Protein AF-A0AAW5KH56-F1 (afdb_monomer_lite)

Structure (mmCIF, N/CA/C/O backbone):
data_AF-A0AAW5KH56-F1
#
_entry.id   AF-A0AAW5KH56-F1
#
loop_
_atom_site.group_PDB
_atom_site.id
_atom_site.type_symbol
_atom_site.label_atom_id
_atom_site.label_alt_id
_atom_site.label_comp_id
_atom_site.label_asym_id
_atom_site.label_entity_id
_atom_site.label_seq_id
_atom_site.pdbx_PDB_ins_code
_atom_site.Cartn_x
_atom_site.Cartn_y
_atom_site.Cartn_z
_atom_site.occupancy
_atom_site.B_iso_or_equiv
_atom_site.auth_seq_id
_atom_site.auth_comp_id
_atom_site.auth_asym_id
_atom_site.auth_atom_id
_atom_site.pdbx_PDB_model_num
ATOM 1 N N . MET A 1 1 ? -16.369 11.500 5.725 1.00 45.00 1 MET A N 1
ATOM 2 C CA . MET A 1 1 ? -16.912 10.858 6.947 1.00 45.00 1 MET A CA 1
ATOM 3 C C . MET A 1 1 ? -18.359 11.310 7.209 1.00 45.00 1 MET A C 1
ATOM 5 O O . MET A 1 1 ? -18.657 11.791 8.290 1.00 45.00 1 MET A O 1
ATOM 9 N N . ALA A 1 2 ? -19.272 11.203 6.231 1.00 42.22 2 ALA A N 1
ATOM 10 C CA . ALA A 1 2 ? -20.460 12.077 6.190 1.00 42.22 2 ALA A CA 1
ATOM 11 C C . ALA A 1 2 ? -21.808 11.357 5.991 1.00 42.22 2 ALA A C 1
ATOM 13 O O . ALA A 1 2 ? -22.689 11.858 5.302 1.00 42.22 2 ALA A O 1
ATOM 14 N N . SER A 1 3 ? -21.991 10.165 6.564 1.00 55.72 3 SER A N 1
ATOM 15 C CA . SER A 1 3 ? -23.320 9.520 6.542 1.00 55.72 3 SER A CA 1
ATOM 16 C C . SER A 1 3 ? -23.683 8.792 7.824 1.00 55.72 3 SER A C 1
ATOM 18 O O . SER A 1 3 ? -24.764 8.222 7.884 1.00 55.72 3 SER A O 1
ATOM 20 N N . GLY A 1 4 ? -22.795 8.770 8.829 1.00 59.38 4 GLY A N 1
ATOM 21 C CA . GLY A 1 4 ? -23.071 8.144 10.120 1.00 59.38 4 GLY A CA 1
ATOM 22 C C . GLY A 1 4 ? -23.664 6.743 9.985 1.00 59.38 4 GLY A C 1
ATOM 23 O O . GLY A 1 4 ? -24.567 6.417 10.728 1.00 59.38 4 GLY A O 1
ATOM 24 N N . ARG A 1 5 ? -23.229 5.918 9.019 1.00 60.28 5 ARG A N 1
ATOM 25 C CA . ARG A 1 5 ? -23.734 4.547 8.740 1.00 60.28 5 ARG A CA 1
ATOM 26 C C . ARG A 1 5 ? -22.625 3.490 8.656 1.00 60.28 5 ARG A C 1
ATOM 28 O O . ARG A 1 5 ? -22.917 2.327 8.454 1.00 60.28 5 ARG A O 1
ATOM 35 N N . ALA A 1 6 ? -21.368 3.899 8.818 1.00 63.38 6 ALA A N 1
ATOM 36 C CA . ALA A 1 6 ? -20.228 2.996 8.786 1.00 63.38 6 ALA A CA 1
ATOM 37 C C . ALA A 1 6 ? -20.205 2.095 10.031 1.00 63.38 6 ALA A C 1
ATOM 39 O O . ALA A 1 6 ? -20.385 2.589 11.151 1.00 63.38 6 ALA A O 1
ATOM 40 N N . GLU A 1 7 ? -19.994 0.801 9.808 1.00 67.06 7 GLU A N 1
ATOM 41 C CA . GLU A 1 7 ? -19.708 -0.196 10.839 1.00 67.06 7 GLU A CA 1
ATOM 42 C C . GLU A 1 7 ? -18.259 -0.047 11.330 1.00 67.06 7 GLU A C 1
ATOM 44 O O . GLU A 1 7 ? -17.365 0.351 10.576 1.00 67.06 7 GLU A O 1
ATOM 49 N N . GLY A 1 8 ? -18.015 -0.351 12.608 1.00 65.81 8 GLY A N 1
ATOM 50 C CA . GLY A 1 8 ? -16.711 -0.136 13.253 1.00 65.81 8 GLY A CA 1
ATOM 51 C C . GLY A 1 8 ? -15.589 -1.070 12.779 1.00 65.81 8 GLY A C 1
ATOM 52 O O . GLY A 1 8 ? -14.436 -0.872 13.142 1.00 65.81 8 GLY A O 1
ATOM 53 N N . ASN A 1 9 ? -15.900 -2.075 11.959 1.00 67.25 9 ASN A N 1
ATOM 54 C CA . ASN A 1 9 ? -14.979 -3.115 11.483 1.00 67.25 9 ASN A CA 1
ATOM 55 C C . ASN A 1 9 ? -14.409 -2.863 10.071 1.00 67.25 9 ASN A C 1
ATOM 57 O O . ASN A 1 9 ? -13.690 -3.708 9.543 1.00 67.25 9 ASN A O 1
ATOM 61 N N . LEU A 1 10 ? -14.698 -1.720 9.440 1.00 71.69 10 LEU A N 1
ATOM 62 C CA . LEU A 1 10 ? -14.280 -1.452 8.054 1.00 71.69 10 LEU A CA 1
ATOM 63 C C . LEU A 1 10 ? -12.768 -1.197 7.895 1.00 71.69 10 LEU A C 1
ATOM 65 O O . LEU A 1 10 ? -12.224 -1.330 6.797 1.00 71.69 10 LEU A O 1
ATOM 69 N N . CYS A 1 11 ? -12.063 -0.856 8.977 1.00 72.56 11 CYS A N 1
ATOM 70 C CA . CYS A 1 11 ? -10.614 -0.662 8.963 1.00 72.56 11 CYS A CA 1
ATOM 71 C C . CYS A 1 11 ? -9.869 -1.998 9.132 1.00 72.56 11 CYS A C 1
ATOM 73 O O . CYS A 1 11 ? -9.274 -2.278 10.171 1.00 72.56 11 CYS A O 1
ATOM 75 N N . VAL A 1 12 ? -9.861 -2.817 8.077 1.00 69.00 12 VAL A N 1
ATOM 76 C CA . VAL A 1 12 ? -9.094 -4.075 8.031 1.00 69.00 12 VAL A CA 1
ATOM 77 C C . VAL A 1 12 ? -7.593 -3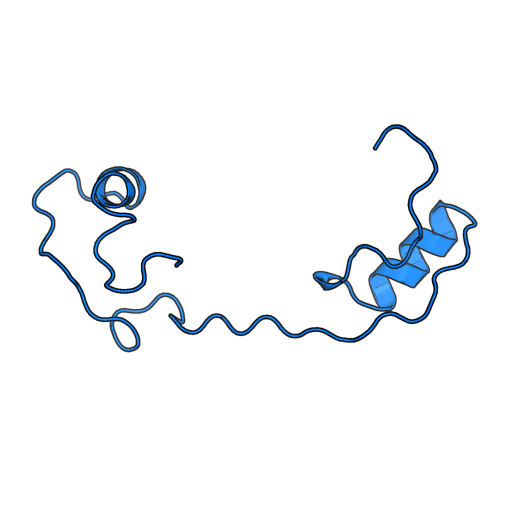.905 8.351 1.00 69.00 12 VAL A C 1
ATOM 79 O O . VAL A 1 12 ? -7.078 -4.745 9.090 1.00 69.00 12 VAL A O 1
ATOM 82 N N . PRO A 1 13 ? -6.866 -2.858 7.886 1.00 74.56 13 PRO A N 1
ATOM 83 C CA . PRO A 1 13 ? -5.444 -2.717 8.223 1.00 74.56 13 PRO A CA 1
ATOM 84 C C . PRO A 1 13 ? -5.189 -2.418 9.709 1.00 74.56 13 PRO A C 1
ATOM 86 O O . PRO A 1 13 ? -4.133 -2.781 10.219 1.00 74.56 13 PRO A O 1
ATOM 89 N N . GLY A 1 14 ? -6.137 -1.782 10.407 1.00 70.75 14 GLY A N 1
ATOM 90 C CA . GLY A 1 14 ? -6.049 -1.506 11.847 1.00 70.75 14 GLY A CA 1
ATOM 91 C C . GLY A 1 14 ? -6.447 -2.694 12.734 1.00 70.75 14 GLY A C 1
ATOM 92 O O . GLY A 1 14 ? -6.064 -2.774 13.903 1.00 70.75 14 GLY A O 1
ATOM 93 N N . GLY A 1 15 ? -7.176 -3.659 12.171 1.00 74.69 15 GLY A N 1
ATOM 94 C CA . GLY A 1 15 ? -7.577 -4.874 12.871 1.00 74.69 15 GLY A CA 1
ATOM 95 C C . GLY A 1 15 ? -8.522 -4.615 14.052 1.00 74.69 15 GLY A C 1
ATOM 96 O O . GLY A 1 15 ? -9.182 -3.580 14.143 1.00 74.69 15 GLY A O 1
ATOM 97 N N . ALA A 1 16 ? -8.578 -5.580 14.975 1.00 75.69 16 ALA A N 1
ATOM 98 C CA . ALA A 1 16 ? -9.486 -5.546 16.123 1.00 75.69 16 ALA A CA 1
ATOM 99 C C . ALA A 1 16 ? -9.254 -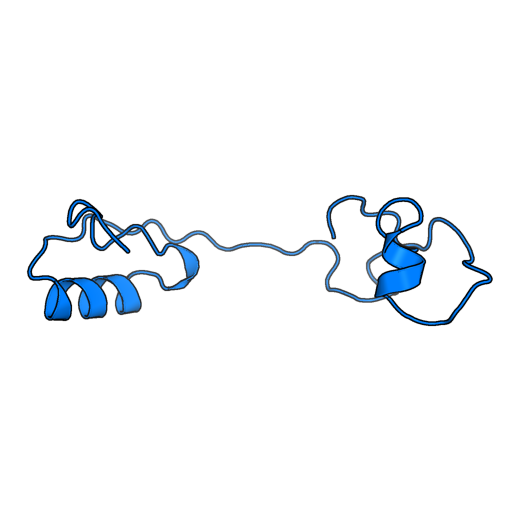4.336 17.043 1.00 75.69 16 ALA A C 1
ATOM 101 O O . ALA A 1 16 ? -10.219 -3.706 17.459 1.00 75.69 16 ALA A O 1
ATOM 102 N N . LYS A 1 17 ? -7.991 -3.950 17.279 1.00 77.69 17 LYS A N 1
ATOM 103 C CA . LYS A 1 17 ? -7.643 -2.819 18.153 1.00 77.69 17 LYS A CA 1
ATOM 104 C C . LYS A 1 17 ? -8.293 -1.517 17.678 1.00 77.69 17 LYS A C 1
ATOM 106 O O . LYS A 1 17 ? -8.951 -0.832 18.451 1.00 77.69 17 LYS A O 1
ATOM 111 N N . THR A 1 18 ? -8.156 -1.207 16.389 1.00 73.94 18 THR A N 1
ATOM 112 C CA . THR A 1 18 ? -8.756 0.005 15.820 1.00 73.94 18 THR A CA 1
ATOM 113 C C . THR A 1 18 ? -10.279 -0.098 15.765 1.00 73.94 18 THR A C 1
ATOM 115 O O . THR A 1 18 ? -10.957 0.910 15.928 1.00 73.94 18 THR A O 1
ATOM 118 N N . ALA A 1 19 ? -10.839 -1.299 15.587 1.00 73.94 19 ALA A N 1
ATOM 119 C CA . ALA A 1 19 ? -12.284 -1.495 15.646 1.00 73.94 19 ALA A CA 1
ATOM 120 C C . ALA A 1 19 ? -12.851 -1.210 17.049 1.00 73.94 19 ALA A C 1
ATOM 122 O O . ALA A 1 19 ? -13.872 -0.535 17.145 1.00 73.94 19 ALA A O 1
ATOM 123 N N . GLU A 1 20 ? -12.185 -1.648 18.123 1.00 75.44 20 GLU A N 1
ATOM 124 C CA . GLU A 1 20 ? -12.582 -1.353 19.512 1.00 75.44 20 GLU A CA 1
ATOM 125 C C . GLU A 1 20 ? -12.512 0.148 19.831 1.00 75.44 20 GLU A C 1
ATOM 127 O O . GLU A 1 20 ? -13.449 0.704 20.407 1.00 75.44 20 GLU A O 1
ATOM 132 N N . GLU A 1 21 ? -11.452 0.832 19.394 1.00 79.50 21 GLU A N 1
ATOM 133 C CA . GLU A 1 21 ? -11.328 2.290 19.540 1.00 79.50 21 GLU A CA 1
ATOM 134 C C . GLU A 1 21 ? -12.445 3.02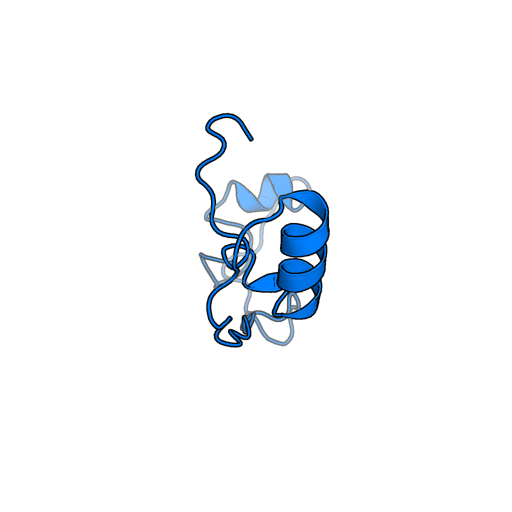7 18.780 1.00 79.50 21 GLU A C 1
ATOM 136 O O . GLU A 1 21 ? -13.056 3.961 19.305 1.00 79.50 21 GLU A O 1
ATOM 141 N N . ILE A 1 22 ? -12.779 2.570 17.566 1.00 74.25 22 ILE A N 1
ATOM 142 C CA . ILE A 1 22 ? -13.884 3.129 16.779 1.00 74.25 22 ILE A CA 1
ATOM 143 C C . ILE A 1 22 ? -15.229 2.869 17.471 1.00 74.25 22 ILE A C 1
ATOM 145 O O . ILE A 1 22 ? -16.053 3.783 17.510 1.00 74.25 22 ILE A O 1
ATOM 149 N N . VAL A 1 23 ? -15.465 1.685 18.047 1.00 75.25 23 VAL A N 1
ATOM 150 C CA . VAL A 1 23 ? -16.680 1.384 18.834 1.00 75.25 23 VAL A CA 1
ATOM 151 C C . VAL A 1 23 ? -16.793 2.306 20.045 1.00 75.25 23 VAL A C 1
ATOM 153 O O . VAL A 1 23 ? -17.869 2.855 20.277 1.00 75.25 23 VAL A O 1
ATOM 156 N N . GLY A 1 24 ? -15.698 2.539 20.772 1.00 75.62 24 GLY A N 1
ATOM 157 C CA . GLY A 1 24 ? -15.680 3.447 21.923 1.00 75.62 24 GLY A CA 1
ATOM 158 C C . GLY A 1 24 ? -16.040 4.890 21.558 1.00 75.62 24 GLY A C 1
ATOM 159 O O . GLY A 1 24 ? -16.725 5.568 22.320 1.00 75.62 24 GLY A O 1
ATOM 160 N N . ILE A 1 25 ? -15.636 5.347 20.369 1.00 76.25 25 ILE A N 1
ATOM 161 C CA . ILE A 1 25 ? -15.921 6.706 19.882 1.00 76.25 25 ILE A CA 1
ATOM 162 C C . ILE A 1 25 ? -17.318 6.807 19.250 1.00 76.25 25 ILE A C 1
ATOM 164 O O . ILE A 1 25 ? -17.989 7.828 19.387 1.00 76.25 25 ILE A O 1
ATOM 168 N N . THR A 1 26 ? -17.758 5.776 18.524 1.00 68.69 26 THR A N 1
ATOM 169 C CA . THR A 1 26 ? -18.986 5.828 17.705 1.00 68.69 26 THR A CA 1
ATOM 170 C C . THR A 1 26 ? -20.194 5.133 18.333 1.00 68.69 26 THR A C 1
ATOM 172 O O . THR A 1 26 ? -21.298 5.276 17.810 1.00 68.69 26 THR A O 1
ATOM 175 N N . GLY A 1 27 ? -20.019 4.406 19.442 1.00 64.19 27 GLY A N 1
ATOM 176 C CA . GLY A 1 27 ? -21.087 3.700 20.161 1.00 64.19 27 GLY A CA 1
ATOM 177 C C . GLY A 1 27 ? -21.733 2.559 19.366 1.00 64.19 27 GLY A C 1
ATOM 178 O O . GLY A 1 27 ? -22.863 2.169 19.649 1.00 64.19 27 GLY A O 1
ATOM 179 N N . ARG A 1 28 ? -21.056 2.055 18.329 1.00 66.00 28 ARG A N 1
ATOM 180 C CA . ARG A 1 28 ? -21.590 1.067 17.381 1.00 66.00 28 ARG A CA 1
ATOM 181 C C . ARG A 1 28 ? -20.923 -0.280 17.526 1.00 66.00 28 ARG A C 1
ATOM 183 O O . ARG A 1 28 ? -19.712 -0.340 17.657 1.00 66.00 28 ARG A O 1
ATOM 190 N N . SER A 1 29 ? -21.695 -1.354 17.399 1.00 58.97 29 SER A N 1
ATOM 191 C CA . SER A 1 29 ? -21.165 -2.716 17.380 1.00 58.97 29 SER A CA 1
ATOM 192 C C . SER A 1 29 ? -20.235 -2.931 16.181 1.00 58.97 29 SER A C 1
ATOM 194 O O . SER A 1 29 ? -20.635 -2.710 15.035 1.00 58.97 29 SER A O 1
ATOM 196 N N . SER A 1 30 ? -19.011 -3.387 16.435 1.00 61.72 30 SER A N 1
ATOM 197 C CA . SER A 1 30 ? -18.141 -3.969 15.416 1.00 61.72 30 SER A CA 1
ATOM 198 C C . SER A 1 30 ? -18.409 -5.474 15.344 1.00 61.72 30 SER A C 1
ATOM 200 O O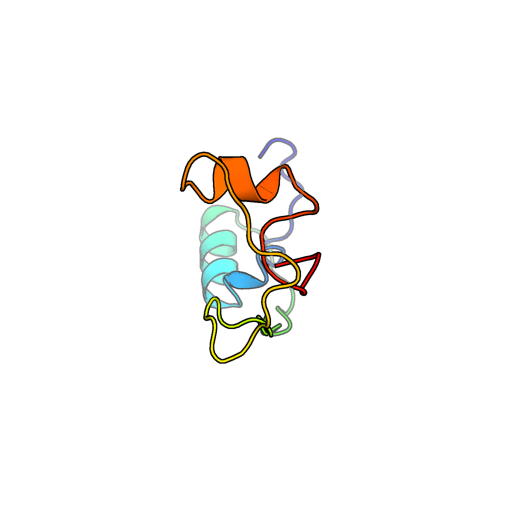 . SER A 1 30 ? -18.438 -6.167 16.360 1.00 61.72 30 SER A O 1
ATOM 202 N N . GLY A 1 31 ? -18.650 -5.990 14.138 1.00 65.81 31 GLY A N 1
ATOM 203 C CA . GLY A 1 31 ? -18.601 -7.431 13.889 1.00 65.81 31 GLY A CA 1
ATOM 204 C C . GLY A 1 31 ? -17.163 -7.958 13.956 1.00 65.81 31 GLY A C 1
ATOM 205 O O . GLY A 1 31 ? -16.211 -7.188 14.106 1.00 65.81 31 GLY A O 1
ATOM 206 N N . ALA A 1 32 ? -16.994 -9.273 13.801 1.00 64.25 32 ALA A N 1
ATOM 207 C CA . ALA A 1 32 ? -15.670 -9.890 13.739 1.00 64.25 32 ALA A CA 1
ATOM 208 C C . ALA A 1 32 ? -14.811 -9.254 12.626 1.00 64.25 32 ALA A C 1
ATOM 210 O O . ALA A 1 32 ? -15.287 -9.026 11.512 1.00 64.25 32 ALA A O 1
ATOM 211 N N . VAL A 1 33 ? -13.546 -8.954 12.939 1.00 66.12 33 VAL A N 1
ATOM 212 C CA . VAL A 1 33 ? -12.561 -8.458 11.970 1.00 66.12 33 VAL A CA 1
ATOM 213 C C . VAL A 1 33 ? -11.695 -9.631 11.529 1.00 66.12 33 VAL A C 1
ATOM 215 O O . VAL A 1 33 ? -10.831 -10.084 12.281 1.00 66.12 33 VAL A O 1
ATOM 218 N N . ASP A 1 34 ? -11.900 -10.111 10.304 1.00 70.38 34 ASP A N 1
ATOM 219 C CA . ASP A 1 34 ? -11.003 -11.097 9.708 1.00 70.38 34 ASP A CA 1
ATOM 220 C C . ASP A 1 34 ? -9.622 -10.479 9.487 1.00 70.38 34 ASP A C 1
ATOM 222 O O . ASP A 1 34 ? -9.461 -9.487 8.767 1.00 70.38 34 ASP A O 1
ATOM 226 N N . LYS A 1 35 ? -8.600 -11.085 10.096 1.00 70.00 35 LYS A N 1
ATOM 227 C CA . LYS A 1 35 ? -7.216 -10.648 9.931 1.00 70.00 35 LYS A CA 1
ATOM 228 C C . LYS A 1 35 ? -6.781 -10.888 8.487 1.00 70.00 35 LYS A C 1
ATOM 230 O O . LYS A 1 35 ? -6.506 -12.019 8.093 1.00 70.00 35 LYS A O 1
ATOM 235 N N . ARG A 1 36 ? -6.654 -9.811 7.713 1.00 73.44 36 ARG A N 1
ATOM 236 C CA . ARG A 1 36 ? -6.040 -9.845 6.380 1.00 73.44 36 ARG A CA 1
ATOM 237 C C . ARG A 1 36 ? -4.624 -9.299 6.466 1.00 73.44 36 ARG A C 1
ATOM 239 O O . ARG A 1 36 ? -4.398 -8.237 7.037 1.00 73.44 36 ARG A O 1
ATOM 246 N N . VAL A 1 37 ? -3.673 -10.034 5.900 1.00 72.88 37 VAL A N 1
ATOM 247 C CA . VAL A 1 37 ? -2.277 -9.602 5.795 1.00 72.88 37 VAL A CA 1
ATOM 248 C C . VAL A 1 37 ? -2.010 -9.255 4.340 1.00 72.88 37 VAL A C 1
ATOM 250 O O . VAL A 1 37 ? -2.105 -10.117 3.469 1.00 72.88 37 VAL A O 1
ATOM 253 N N . ALA A 1 38 ? -1.690 -7.990 4.077 1.00 70.19 38 ALA A N 1
ATOM 254 C CA . ALA A 1 38 ? -1.222 -7.574 2.765 1.00 70.19 38 ALA A CA 1
ATOM 255 C C . ALA A 1 38 ? 0.218 -8.066 2.573 1.00 70.19 38 ALA A C 1
ATOM 257 O O . ALA A 1 38 ? 1.101 -7.744 3.369 1.00 70.19 38 ALA A O 1
ATOM 258 N N . VAL A 1 39 ? 0.455 -8.851 1.524 1.00 71.69 39 VAL A N 1
ATOM 259 C CA . VAL A 1 39 ? 1.801 -9.271 1.126 1.00 71.69 39 VAL A CA 1
ATOM 260 C C . VAL A 1 39 ? 2.223 -8.414 -0.058 1.00 71.69 39 VAL A C 1
ATOM 262 O O . VAL A 1 39 ? 1.679 -8.550 -1.150 1.00 71.69 39 VAL A O 1
ATOM 265 N N . VAL A 1 40 ? 3.199 -7.533 0.159 1.00 70.44 40 VAL A N 1
ATOM 266 C CA . VAL A 1 40 ? 3.798 -6.727 -0.912 1.00 70.44 40 VAL A CA 1
ATOM 267 C C . VAL A 1 40 ? 4.918 -7.544 -1.552 1.00 70.44 40 VAL A C 1
ATOM 269 O O . VAL A 1 40 ? 6.020 -7.647 -1.006 1.00 70.44 40 VAL A O 1
ATOM 272 N N . ALA A 1 41 ? 4.623 -8.172 -2.690 1.00 67.75 41 ALA A N 1
ATOM 273 C CA . ALA A 1 41 ? 5.536 -9.104 -3.353 1.00 67.75 41 ALA A CA 1
ATOM 274 C C . ALA A 1 41 ? 6.843 -8.438 -3.825 1.00 67.75 41 ALA A C 1
ATOM 276 O O . ALA A 1 41 ? 7.900 -9.066 -3.775 1.00 67.75 41 ALA A O 1
ATOM 277 N N . CYS A 1 42 ? 6.798 -7.163 -4.224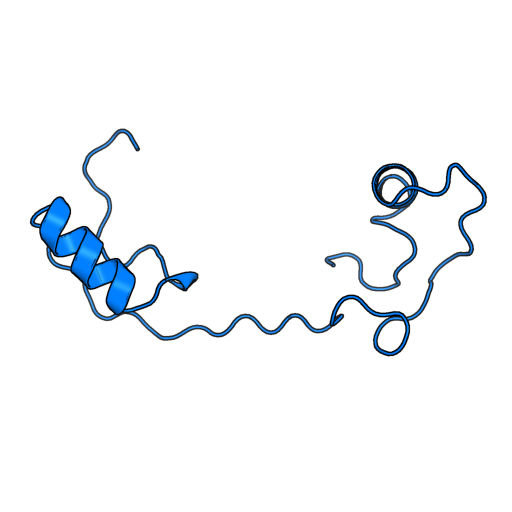 1.00 70.62 42 CYS A N 1
ATOM 278 C CA . CYS A 1 42 ? 7.962 -6.462 -4.769 1.00 70.62 42 CYS A CA 1
ATOM 279 C C . CYS A 1 42 ? 9.027 -6.108 -3.723 1.00 70.62 42 CYS A C 1
ATOM 281 O O . CYS A 1 42 ? 10.184 -5.891 -4.081 1.00 70.62 42 CYS A O 1
ATOM 283 N N . ARG A 1 43 ? 8.646 -6.017 -2.437 1.00 67.31 43 ARG A N 1
ATOM 284 C CA . ARG A 1 43 ? 9.510 -5.605 -1.311 1.00 67.31 43 ARG A CA 1
ATOM 285 C C . ARG A 1 43 ? 10.290 -4.289 -1.532 1.00 67.31 43 ARG A C 1
ATOM 287 O O . ARG A 1 43 ? 11.223 -4.008 -0.785 1.00 67.31 43 ARG A O 1
ATOM 294 N N . GLY A 1 44 ? 9.924 -3.492 -2.540 1.00 69.94 44 GLY A N 1
ATOM 295 C CA . GLY A 1 44 ? 10.505 -2.184 -2.852 1.00 69.94 44 GLY A CA 1
ATOM 296 C C . GLY A 1 44 ? 11.999 -2.171 -3.201 1.00 69.94 44 GLY A C 1
ATOM 297 O O . GLY A 1 44 ? 12.619 -1.118 -3.077 1.00 69.94 44 GLY A O 1
ATOM 298 N N . ASN A 1 45 ? 12.608 -3.299 -3.592 1.00 68.38 45 ASN A N 1
ATOM 299 C CA . ASN A 1 45 ? 14.054 -3.363 -3.840 1.00 68.38 45 ASN A CA 1
ATOM 300 C C . ASN A 1 45 ? 14.430 -4.059 -5.161 1.00 68.38 45 ASN A C 1
ATOM 302 O O . ASN A 1 45 ? 13.728 -4.945 -5.641 1.00 68.38 45 ASN A O 1
ATOM 306 N N . SER A 1 46 ? 15.595 -3.703 -5.716 1.00 69.62 46 SER A N 1
ATOM 307 C CA . SER A 1 46 ? 16.137 -4.283 -6.962 1.00 69.62 46 SER A CA 1
ATOM 308 C C . SER A 1 46 ? 16.537 -5.753 -6.868 1.00 69.62 46 SER A C 1
ATOM 310 O O . SER A 1 46 ? 16.847 -6.367 -7.884 1.00 69.62 46 SER A O 1
ATOM 312 N N . GLN A 1 47 ? 16.550 -6.326 -5.663 1.00 68.56 47 GLN A N 1
ATOM 313 C CA . GLN A 1 47 ? 16.865 -7.738 -5.447 1.00 68.56 47 GLN A CA 1
ATOM 314 C C . GLN A 1 47 ? 15.646 -8.632 -5.716 1.00 68.56 47 GLN A C 1
ATOM 316 O O . GLN A 1 47 ? 15.802 -9.785 -6.111 1.00 68.56 47 GLN A O 1
ATOM 321 N N . HIS A 1 48 ? 14.433 -8.110 -5.510 1.00 68.38 48 HIS A N 1
ATOM 322 C CA . HIS A 1 48 ? 13.182 -8.863 -5.641 1.00 68.38 48 HIS A CA 1
ATOM 323 C C . HIS A 1 48 ? 12.347 -8.471 -6.862 1.00 68.38 48 HIS A C 1
ATOM 325 O O . HIS A 1 48 ? 11.453 -9.221 -7.249 1.00 68.38 48 HIS A O 1
ATOM 331 N N . THR A 1 49 ? 12.656 -7.348 -7.508 1.00 69.81 49 THR A N 1
ATOM 332 C CA . THR A 1 49 ? 12.023 -6.929 -8.762 1.00 69.81 49 THR A CA 1
ATOM 333 C C . THR A 1 49 ? 13.080 -6.583 -9.808 1.00 69.81 49 THR A C 1
ATOM 335 O O . THR A 1 49 ? 14.138 -6.040 -9.497 1.00 69.81 49 THR A O 1
ATOM 338 N N . ARG A 1 50 ? 12.816 -6.965 -11.062 1.00 73.00 50 ARG A N 1
ATOM 339 C CA . ARG A 1 50 ? 13.696 -6.693 -12.205 1.00 73.00 50 ARG A CA 1
ATOM 340 C C . ARG A 1 50 ? 13.301 -5.376 -12.859 1.00 73.00 50 ARG A C 1
ATOM 342 O O . ARG A 1 50 ? 12.130 -4.996 -12.853 1.00 73.00 50 ARG A O 1
ATOM 349 N N . THR A 1 51 ? 14.276 -4.714 -13.462 1.00 75.62 51 THR A N 1
ATOM 350 C CA . THR A 1 51 ? 14.065 -3.502 -14.251 1.00 75.62 51 THR A CA 1
ATOM 351 C C . THR A 1 51 ? 13.575 -3.878 -15.648 1.00 75.62 51 THR A C 1
ATOM 353 O O . THR A 1 51 ? 14.201 -4.703 -16.314 1.00 75.62 51 THR A O 1
ATOM 356 N N . LYS A 1 52 ? 12.458 -3.305 -16.105 1.00 77.31 52 LYS A N 1
ATOM 357 C CA . LYS A 1 52 ? 11.924 -3.547 -17.459 1.00 77.31 52 LYS A CA 1
ATOM 358 C C . LYS A 1 52 ? 12.598 -2.682 -18.521 1.00 77.31 52 LYS A C 1
ATOM 360 O O . LYS A 1 52 ? 12.641 -3.058 -19.686 1.00 77.31 52 LYS A O 1
ATOM 365 N N . MET A 1 53 ? 13.109 -1.522 -18.116 1.00 74.69 53 MET A N 1
ATOM 366 C CA . MET A 1 53 ? 13.779 -0.564 -18.987 1.00 74.69 53 MET A CA 1
ATOM 367 C C . MET A 1 53 ? 14.785 0.264 -18.190 1.00 74.69 53 MET A C 1
ATOM 369 O O . MET A 1 53 ? 14.613 0.472 -16.993 1.00 74.69 53 MET A O 1
ATOM 373 N N . ALA A 1 54 ? 15.837 0.735 -18.857 1.00 76.50 54 ALA A N 1
ATOM 374 C CA . ALA A 1 54 ? 16.736 1.734 -18.296 1.00 76.50 54 ALA A CA 1
ATOM 375 C C . ALA A 1 54 ? 16.169 3.122 -18.614 1.00 76.50 54 ALA A C 1
ATOM 377 O O . ALA A 1 54 ? 16.280 3.593 -19.748 1.00 76.50 54 ALA A O 1
ATOM 378 N N . TYR A 1 55 ? 15.522 3.761 -17.641 1.00 77.62 55 TYR A N 1
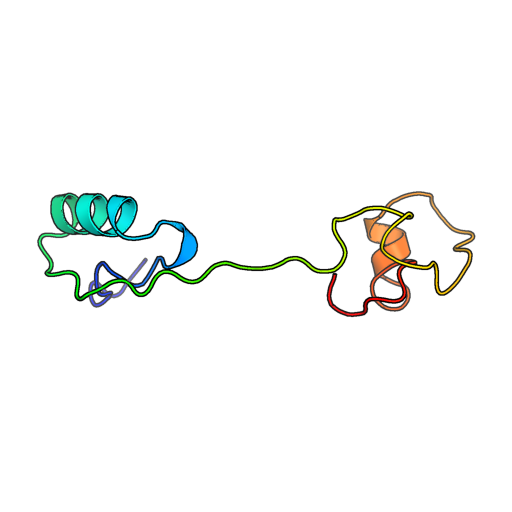ATOM 379 C CA . TYR A 1 55 ? 14.998 5.109 -17.819 1.00 77.62 55 TYR A CA 1
ATOM 380 C C . TYR A 1 55 ? 16.129 6.138 -17.899 1.00 77.62 55 TYR A C 1
ATOM 382 O O . TYR A 1 55 ? 16.991 6.223 -17.026 1.00 77.62 55 TYR A O 1
ATOM 390 N N . GLN A 1 56 ? 16.114 6.929 -18.972 1.00 77.94 56 GLN A N 1
ATOM 391 C CA . GLN A 1 56 ? 17.102 7.969 -19.274 1.00 77.94 56 GLN A CA 1
ATOM 392 C C . GLN A 1 56 ? 16.454 9.362 -19.237 1.00 77.94 56 GLN A C 1
ATOM 394 O O . GLN A 1 56 ? 16.524 10.124 -20.197 1.00 77.94 56 GLN A O 1
ATOM 399 N N . GLY A 1 57 ? 15.768 9.684 -18.140 1.00 77.88 57 GLY A N 1
ATOM 400 C CA . GLY A 1 57 ? 15.188 11.008 -17.907 1.00 77.88 57 GLY A CA 1
ATOM 401 C C . GLY A 1 57 ? 15.539 11.552 -16.524 1.00 77.88 57 GLY A C 1
ATOM 402 O O . GLY A 1 57 ? 16.453 11.069 -15.859 1.00 77.88 57 GLY A O 1
ATOM 403 N N . PHE A 1 58 ? 14.793 12.554 -16.056 1.00 81.62 58 PHE A N 1
ATOM 404 C CA . PHE A 1 58 ? 14.990 13.121 -14.719 1.00 81.62 58 PHE A CA 1
ATOM 405 C C . PHE A 1 58 ? 14.830 12.055 -13.635 1.00 81.62 58 PHE A C 1
ATOM 407 O O . PHE A 1 58 ? 13.751 11.470 -13.524 1.00 81.62 58 PHE A O 1
ATOM 414 N N . SER A 1 59 ? 15.877 11.840 -12.832 1.00 78.25 59 SER A N 1
ATOM 415 C CA . SER A 1 59 ? 16.017 10.781 -11.822 1.00 78.25 59 SER A CA 1
ATOM 416 C C . SER A 1 59 ? 15.088 10.967 -10.615 1.00 78.25 59 SER A C 1
ATOM 418 O O . SER A 1 59 ? 15.525 11.190 -9.487 1.00 78.25 59 SER A O 1
ATOM 420 N N . THR A 1 60 ? 13.781 10.905 -10.850 1.00 79.69 60 THR A N 1
ATOM 421 C CA . THR A 1 60 ? 12.743 10.967 -9.821 1.00 79.69 60 THR A CA 1
ATOM 422 C C . THR A 1 60 ? 11.745 9.841 -10.052 1.00 79.69 60 THR A C 1
ATOM 424 O O . THR A 1 60 ? 11.341 9.587 -11.189 1.00 79.69 60 THR A O 1
ATOM 427 N N . CYS A 1 61 ? 11.299 9.190 -8.973 1.00 76.12 61 CYS A N 1
ATOM 428 C CA . CYS A 1 61 ? 10.296 8.126 -9.061 1.00 76.12 61 CYS A CA 1
ATOM 429 C C . CYS A 1 61 ? 9.004 8.621 -9.723 1.00 76.12 61 CYS A C 1
ATOM 431 O O . CYS A 1 61 ? 8.371 7.876 -10.458 1.00 76.12 61 CYS A O 1
ATOM 433 N N . HIS A 1 62 ? 8.636 9.890 -9.512 1.00 78.19 62 HIS A N 1
ATOM 434 C CA . HIS A 1 62 ? 7.466 10.494 -10.145 1.00 78.19 62 HIS A CA 1
ATOM 435 C C . HIS A 1 62 ? 7.591 10.542 -11.674 1.00 78.19 62 HIS A C 1
ATOM 437 O O . HIS A 1 62 ? 6.657 10.146 -12.368 1.00 78.19 62 HIS A O 1
ATOM 443 N N . ALA A 1 63 ? 8.737 10.985 -12.200 1.00 77.81 63 ALA A N 1
ATOM 444 C CA . ALA A 1 63 ? 8.963 11.050 -13.641 1.00 77.81 63 ALA A CA 1
ATOM 445 C C . ALA A 1 63 ? 9.080 9.650 -14.266 1.00 77.81 63 ALA A C 1
ATOM 447 O O . ALA A 1 63 ? 8.452 9.397 -15.292 1.00 77.81 63 ALA A O 1
ATOM 448 N N . ALA A 1 64 ? 9.783 8.718 -13.611 1.00 76.94 64 ALA A N 1
ATOM 449 C CA . ALA A 1 64 ? 9.856 7.325 -14.055 1.00 76.94 64 ALA A CA 1
ATOM 450 C C . ALA A 1 64 ? 8.468 6.656 -14.067 1.00 76.94 64 ALA A C 1
ATOM 452 O O . ALA A 1 64 ? 8.126 5.958 -15.016 1.00 76.94 64 ALA A O 1
ATOM 453 N N . ASN A 1 65 ? 7.611 6.932 -13.072 1.00 78.56 65 ASN A N 1
ATOM 454 C CA . ASN A 1 65 ? 6.269 6.344 -12.975 1.00 78.56 65 ASN A CA 1
ATOM 455 C C . ASN A 1 65 ? 5.343 6.710 -14.150 1.00 78.56 65 ASN A C 1
ATOM 457 O O . ASN A 1 65 ? 4.394 5.986 -14.450 1.00 78.56 65 ASN A O 1
ATOM 461 N N . ARG A 1 66 ? 5.620 7.820 -14.849 1.00 79.38 66 ARG A N 1
ATOM 462 C CA . ARG A 1 66 ? 4.879 8.214 -16.059 1.00 79.38 66 ARG A CA 1
ATOM 463 C C . ARG A 1 66 ? 5.139 7.271 -17.232 1.00 79.38 66 ARG A C 1
ATOM 465 O O . ARG A 1 66 ? 4.294 7.176 -18.118 1.00 79.38 66 ARG A O 1
ATOM 472 N N . PHE A 1 67 ? 6.259 6.553 -17.219 1.00 71.31 67 PHE A N 1
ATOM 473 C CA . PHE A 1 67 ? 6.587 5.533 -18.202 1.00 71.31 67 PHE A CA 1
ATOM 474 C C . PHE A 1 67 ? 6.210 4.162 -17.641 1.00 71.31 67 PHE A C 1
ATOM 476 O O . PHE A 1 67 ? 6.938 3.559 -16.860 1.00 71.31 67 PHE A O 1
ATOM 483 N N . PHE A 1 68 ? 5.029 3.678 -18.032 1.00 72.06 68 PHE A N 1
ATOM 484 C CA . PHE A 1 68 ? 4.563 2.315 -17.749 1.00 72.06 68 PHE A CA 1
ATOM 485 C C . PHE A 1 68 ? 4.540 1.918 -16.259 1.00 72.06 68 PHE A C 1
ATOM 487 O O . PHE A 1 68 ? 4.796 0.759 -15.954 1.00 72.06 68 PHE A O 1
ATOM 494 N N . ALA A 1 69 ? 4.236 2.834 -15.335 1.00 72.06 69 ALA A N 1
ATOM 495 C CA . ALA A 1 69 ? 4.265 2.593 -13.884 1.00 72.06 69 ALA A CA 1
ATOM 496 C C . ALA A 1 69 ? 5.677 2.394 -13.277 1.00 72.06 69 ALA A C 1
ATOM 498 O O . ALA A 1 69 ? 5.863 1.674 -12.299 1.00 72.06 69 ALA A O 1
ATOM 499 N N . GLY A 1 70 ? 6.701 3.035 -13.852 1.00 75.62 70 GLY A N 1
ATOM 500 C CA . GLY A 1 70 ? 8.054 3.095 -13.278 1.00 75.62 70 GLY A CA 1
ATOM 501 C C . GLY A 1 70 ? 9.019 2.160 -13.983 1.00 75.62 70 GLY A C 1
ATOM 502 O O . GLY A 1 70 ? 8.676 1.584 -14.999 1.00 75.62 70 GLY A O 1
ATOM 503 N N . ASP A 1 71 ? 10.217 1.956 -13.451 1.00 76.62 71 ASP A N 1
ATOM 504 C CA . ASP A 1 71 ? 11.224 1.108 -14.111 1.00 76.62 71 ASP A CA 1
ATOM 505 C C . ASP A 1 71 ? 11.084 -0.380 -13.787 1.00 76.62 71 ASP A C 1
ATOM 507 O O . ASP A 1 71 ? 11.750 -1.225 -14.382 1.00 76.62 71 ASP A O 1
ATOM 511 N N . TRP A 1 72 ? 10.200 -0.722 -12.857 1.00 75.00 72 TRP A N 1
ATOM 512 C CA . TRP A 1 72 ? 10.003 -2.086 -12.391 1.00 75.00 72 TRP A CA 1
ATOM 513 C C . TRP A 1 72 ? 9.111 -2.894 -13.333 1.00 75.00 72 TRP A C 1
ATOM 515 O O . TRP A 1 72 ? 8.184 -2.364 -13.948 1.00 75.00 72 TRP A O 1
ATOM 525 N N . VAL A 1 73 ? 9.383 -4.199 -13.425 1.00 76.19 73 VAL A N 1
ATOM 526 C CA . VAL A 1 73 ? 8.547 -5.166 -14.161 1.00 76.19 73 VAL A CA 1
ATOM 527 C C . VAL A 1 73 ? 7.168 -5.339 -13.516 1.00 76.19 73 VAL A C 1
ATOM 529 O O . VAL A 1 73 ? 6.225 -5.680 -14.219 1.00 76.19 73 VAL A O 1
ATOM 532 N N . CYS A 1 74 ? 7.031 -5.090 -12.209 1.00 70.12 74 CYS A N 1
ATOM 533 C CA . CYS A 1 74 ? 5.738 -5.137 -11.526 1.00 70.12 74 CYS A CA 1
ATOM 534 C C . CYS A 1 74 ? 4.878 -3.925 -11.939 1.00 70.12 74 CYS A C 1
ATOM 536 O O . CYS A 1 74 ? 5.271 -2.798 -11.634 1.00 70.12 74 CYS A O 1
ATOM 538 N N . PRO A 1 75 ? 3.737 -4.121 -12.624 1.00 63.41 75 PRO A N 1
ATOM 539 C CA . PRO A 1 75 ? 2.888 -3.016 -13.072 1.00 63.41 75 PRO A CA 1
ATOM 540 C C . PRO A 1 75 ? 2.090 -2.363 -11.931 1.00 63.41 75 PRO A C 1
ATOM 542 O O . PRO A 1 75 ? 1.703 -1.206 -12.059 1.00 63.41 75 PRO A O 1
ATOM 545 N N . ASP A 1 76 ? 1.879 -3.082 -10.824 1.00 67.31 76 ASP A N 1
ATOM 546 C CA . ASP A 1 76 ? 1.006 -2.663 -9.717 1.00 67.31 76 ASP A CA 1
ATOM 547 C C . ASP A 1 76 ? 1.762 -2.169 -8.467 1.00 67.31 76 ASP A C 1
ATOM 549 O O . ASP A 1 76 ? 1.131 -1.765 -7.488 1.00 67.31 76 ASP A O 1
ATOM 553 N N . GLY A 1 77 ? 3.102 -2.156 -8.500 1.00 57.47 77 GLY A N 1
ATOM 554 C CA . GLY A 1 77 ? 3.949 -1.813 -7.349 1.00 57.47 77 GLY A CA 1
ATOM 555 C C . GLY A 1 77 ? 4.435 -3.039 -6.606 1.00 57.47 77 GLY A C 1
ATOM 556 O O . GLY A 1 77 ? 3.722 -3.574 -5.734 1.00 57.47 77 GLY A O 1
#

Secondary structure (DSSP, 8-state):
--SS---TT--TTTHHHHHHHHHHHH--------------TTTTSTTTS-BSS---S-S-HHHHHTTTTSSBS-S--

Radius of gyration: 19.6 Å; chains: 1; bounding box: 41×24×41 Å

Sequence (77 aa):
MASGRAEGNLCVPGGAKTAEEIVGITGRSSGAVDKRVAVVACRGNSQHTRTKMAYQGFSTCHAANRFFAGDWVCPDG

Foldseek 3Di:
DPDLPDALQPPLVVAPVSSVVSCVVSVHDHDHRDNDDDDDQQPPDCVRWPFPDDDDDDPDQVVQCVPQHHRTPDSPD

pLDDT: mean 70.73, std 7.19, range [42.22, 81.62]

Organism: NCBI:txid1720313